Protein AF-A0A7X3XPU1-F1 (afdb_monomer)

Foldseek 3Di:
DDDPVNVVVVVVVVVVVVVVVVVVVVVCCCPPVVVVVVVVVVVVVVVVVVVVVVVVVVVVVVVVVVVVVVVVVVVVVVVVVLVVVLVVVLVVLQVVLVVVVVVCVVVVHDDDDDGDDPVVSDPDPDDDDDDD

Mean predicted aligned error: 19.1 Å

pLDDT: mean 72.76, std 10.97, range [41.5, 88.75]

Structure (mmCIF, N/CA/C/O backbone):
data_AF-A0A7X3XPU1-F1
#
_entry.id   AF-A0A7X3XPU1-F1
#
loop_
_atom_site.group_PDB
_atom_site.id
_atom_site.type_symbol
_atom_site.label_atom_id
_atom_site.label_alt_id
_atom_site.label_comp_id
_atom_site.label_asym_id
_atom_site.label_entity_id
_atom_site.label_seq_id
_atom_site.pdbx_PDB_ins_code
_atom_site.Cartn_x
_atom_site.Cartn_y
_atom_site.Cartn_z
_atom_site.occupancy
_atom_site.B_iso_or_equiv
_atom_site.auth_seq_id
_atom_site.auth_comp_id
_atom_site.auth_asym_id
_atom_site.auth_atom_id
_atom_site.pdbx_PDB_model_num
ATOM 1 N N . MET A 1 1 ? 12.405 -17.830 -67.164 1.00 50.50 1 MET A N 1
ATOM 2 C CA . MET A 1 1 ? 12.310 -18.927 -66.181 1.00 50.50 1 MET A CA 1
ATOM 3 C C . MET A 1 1 ? 13.180 -18.512 -65.004 1.00 50.50 1 MET A C 1
ATOM 5 O O . MET A 1 1 ? 14.391 -18.595 -65.121 1.00 50.50 1 MET A O 1
ATOM 9 N N . PHE A 1 2 ? 12.595 -17.914 -63.961 1.00 53.34 2 PHE A N 1
ATOM 10 C CA . PHE A 1 2 ? 13.350 -17.545 -62.757 1.00 53.34 2 PHE A CA 1
ATOM 11 C C . PHE A 1 2 ? 13.687 -18.833 -62.013 1.00 53.34 2 PHE A C 1
ATOM 13 O O . PHE A 1 2 ? 12.780 -19.586 -61.656 1.00 53.34 2 PHE A O 1
ATOM 20 N N . THR A 1 3 ? 14.974 -19.130 -61.860 1.00 69.31 3 THR A N 1
ATOM 21 C CA . THR A 1 3 ? 15.400 -20.331 -61.145 1.00 69.31 3 THR A CA 1
ATOM 22 C C . THR A 1 3 ? 15.467 -20.027 -59.652 1.00 69.31 3 THR A C 1
ATOM 24 O O . THR A 1 3 ? 15.801 -18.915 -59.248 1.00 69.31 3 THR A O 1
ATOM 27 N N . VAL A 1 4 ? 15.148 -21.014 -58.810 1.00 71.00 4 VAL A N 1
ATOM 28 C CA . VAL A 1 4 ? 15.216 -20.885 -57.338 1.00 71.00 4 VAL A CA 1
ATOM 29 C C . VAL A 1 4 ? 16.603 -20.396 -56.885 1.00 71.00 4 VAL A C 1
ATOM 31 O O . VAL A 1 4 ? 16.721 -19.628 -55.937 1.00 71.00 4 VAL A O 1
ATOM 34 N N . ARG A 1 5 ? 17.644 -20.745 -57.647 1.00 70.06 5 ARG A N 1
ATOM 35 C CA . ARG A 1 5 ? 19.040 -20.364 -57.413 1.00 70.06 5 ARG A CA 1
ATOM 36 C C . ARG A 1 5 ? 19.309 -18.863 -57.579 1.00 70.06 5 ARG A C 1
ATOM 38 O O . ARG A 1 5 ? 20.096 -18.302 -56.820 1.00 70.06 5 ARG A O 1
ATOM 45 N N . ASP A 1 6 ? 18.632 -18.207 -58.521 1.00 76.50 6 ASP A N 1
ATOM 46 C CA . ASP A 1 6 ? 18.743 -16.755 -58.716 1.00 76.50 6 ASP A CA 1
ATOM 47 C C . ASP A 1 6 ? 18.060 -15.992 -57.569 1.00 76.50 6 ASP A C 1
ATOM 49 O O . ASP A 1 6 ? 18.553 -14.957 -57.120 1.00 76.50 6 ASP A O 1
ATOM 53 N N . ALA A 1 7 ? 16.957 -16.537 -57.043 1.00 73.56 7 ALA A N 1
ATOM 54 C CA . ALA A 1 7 ? 16.254 -15.970 -55.894 1.00 73.56 7 ALA A CA 1
ATOM 55 C C . ALA A 1 7 ? 17.066 -16.100 -54.591 1.00 73.56 7 ALA A C 1
ATOM 57 O O . ALA A 1 7 ? 17.141 -15.148 -53.814 1.00 73.56 7 ALA A O 1
ATOM 58 N N . GLU A 1 8 ? 17.725 -17.240 -54.367 1.00 79.31 8 GLU A N 1
ATOM 59 C CA . GLU A 1 8 ? 18.611 -17.4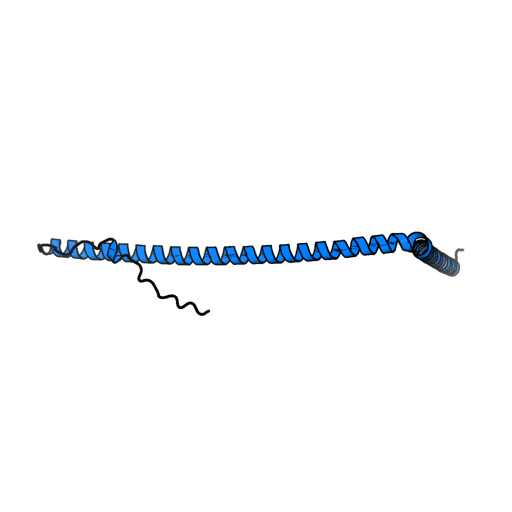49 -53.214 1.00 79.31 8 GLU A CA 1
ATOM 60 C C . GLU A 1 8 ? 19.823 -16.511 -53.244 1.00 79.31 8 GLU A C 1
ATOM 62 O O . GLU A 1 8 ? 20.146 -15.882 -52.235 1.00 79.31 8 GLU A O 1
ATOM 67 N N . SER A 1 9 ? 20.463 -16.351 -54.407 1.00 81.88 9 SER A N 1
ATOM 68 C CA . SER A 1 9 ? 21.595 -15.432 -54.561 1.00 81.88 9 SER A CA 1
ATOM 69 C C . SER A 1 9 ? 21.186 -13.976 -54.317 1.00 81.88 9 SER A C 1
ATOM 71 O O . SER A 1 9 ? 21.889 -13.249 -53.611 1.00 81.88 9 SER A O 1
ATOM 73 N N . ALA A 1 10 ? 20.013 -13.567 -54.810 1.00 81.06 10 ALA A N 1
ATOM 74 C CA . ALA A 1 10 ? 19.468 -12.238 -54.552 1.00 81.06 10 ALA A CA 1
ATOM 75 C C . ALA A 1 10 ? 19.161 -12.014 -53.062 1.00 81.06 10 ALA A C 1
ATOM 77 O O . ALA A 1 10 ? 19.475 -10.951 -52.528 1.00 81.06 10 ALA A O 1
ATOM 78 N N . MET A 1 11 ? 18.613 -13.013 -52.361 1.00 82.50 11 MET A N 1
ATOM 79 C CA . MET A 1 11 ? 18.371 -12.922 -50.916 1.00 82.50 11 MET A CA 1
ATOM 80 C C . MET A 1 11 ? 19.668 -12.822 -50.108 1.00 82.50 11 MET A C 1
ATOM 82 O O . MET A 1 11 ? 19.750 -12.024 -49.173 1.00 82.50 11 MET A O 1
ATOM 86 N N . ILE A 1 12 ? 20.705 -13.576 -50.477 1.00 85.31 12 ILE A N 1
ATOM 87 C CA . ILE A 1 12 ? 22.025 -13.492 -49.834 1.00 85.31 12 ILE A CA 1
ATOM 88 C C . ILE A 1 12 ? 22.664 -12.118 -50.086 1.00 85.31 12 ILE A C 1
ATOM 90 O O . ILE A 1 12 ? 23.192 -11.494 -49.166 1.00 85.31 12 ILE A O 1
ATOM 94 N N . ALA A 1 13 ? 22.564 -11.588 -51.307 1.00 83.50 13 ALA A N 1
ATOM 95 C CA . ALA A 1 13 ? 23.063 -10.252 -51.620 1.00 83.50 13 ALA A CA 1
ATOM 96 C C . ALA A 1 13 ? 22.328 -9.172 -50.808 1.00 83.50 13 ALA A C 1
ATOM 98 O O . ALA A 1 13 ? 22.964 -8.314 -50.194 1.00 83.50 13 ALA A O 1
ATOM 99 N N . LEU A 1 14 ? 21.000 -9.255 -50.723 1.00 83.50 14 LEU A N 1
ATOM 100 C CA . LEU A 1 14 ? 20.176 -8.281 -50.013 1.00 83.50 14 LEU A CA 1
ATOM 101 C C . LEU A 1 14 ? 20.416 -8.328 -48.499 1.00 83.50 14 LEU A C 1
ATOM 103 O O . LEU A 1 14 ? 20.562 -7.284 -47.863 1.00 83.50 14 LEU A O 1
ATOM 107 N N . THR A 1 15 ? 20.550 -9.521 -47.920 1.00 85.00 15 THR A N 1
ATOM 108 C CA . THR A 1 15 ? 20.917 -9.686 -46.503 1.00 85.00 15 THR A CA 1
ATOM 109 C C . THR A 1 15 ? 22.327 -9.175 -46.216 1.00 85.00 15 THR A C 1
ATOM 111 O O . THR A 1 15 ? 22.512 -8.437 -45.249 1.00 85.00 15 THR A O 1
ATOM 114 N N . SER A 1 16 ? 23.308 -9.465 -47.077 1.00 86.00 16 SER A N 1
ATOM 115 C CA . SER A 1 16 ? 24.677 -8.957 -46.911 1.00 86.00 16 SER A CA 1
ATOM 116 C C . SER A 1 16 ? 24.748 -7.425 -46.977 1.00 86.00 16 SER A C 1
ATOM 118 O O . SER A 1 16 ? 25.406 -6.799 -46.145 1.00 86.00 16 SER A O 1
ATOM 120 N N . PHE A 1 17 ? 23.990 -6.807 -47.888 1.00 87.19 17 PHE A N 1
ATOM 121 C CA . PHE A 1 17 ? 23.876 -5.356 -47.996 1.00 87.19 17 PHE A CA 1
ATOM 122 C C . PHE A 1 17 ? 23.196 -4.746 -46.763 1.00 87.19 17 PHE A C 1
ATOM 124 O O . PHE A 1 17 ? 23.680 -3.760 -46.212 1.00 87.19 17 PHE A O 1
ATOM 131 N N . SER A 1 18 ? 22.122 -5.373 -46.276 1.00 80.94 18 SER A N 1
ATOM 132 C CA . SER A 1 18 ? 21.412 -4.948 -45.061 1.00 80.94 18 SER A CA 1
ATOM 133 C C . SER A 1 18 ? 22.342 -4.928 -43.847 1.00 80.94 18 SER A C 1
ATOM 135 O O . SER A 1 18 ? 22.381 -3.952 -43.100 1.00 80.94 18 SER A O 1
ATOM 137 N N . ILE A 1 19 ? 23.140 -5.987 -43.681 1.00 88.44 19 ILE A N 1
ATOM 138 C CA . ILE A 1 19 ? 24.119 -6.096 -42.595 1.00 88.44 19 ILE A CA 1
ATOM 139 C C . ILE A 1 19 ? 25.198 -5.016 -42.739 1.00 88.44 19 ILE A C 1
ATOM 141 O O . ILE A 1 19 ? 25.512 -4.341 -41.760 1.00 88.44 19 ILE A O 1
ATOM 145 N N . ALA A 1 20 ? 25.725 -4.798 -43.946 1.00 87.62 20 ALA A N 1
ATOM 146 C CA . ALA A 1 20 ? 26.739 -3.774 -44.196 1.00 87.62 20 ALA A CA 1
ATOM 147 C C . ALA A 1 20 ? 26.237 -2.355 -43.874 1.00 87.62 20 ALA A C 1
ATOM 149 O O . ALA A 1 20 ? 26.969 -1.567 -43.275 1.00 87.62 20 ALA A O 1
ATOM 150 N N . VAL A 1 21 ? 24.977 -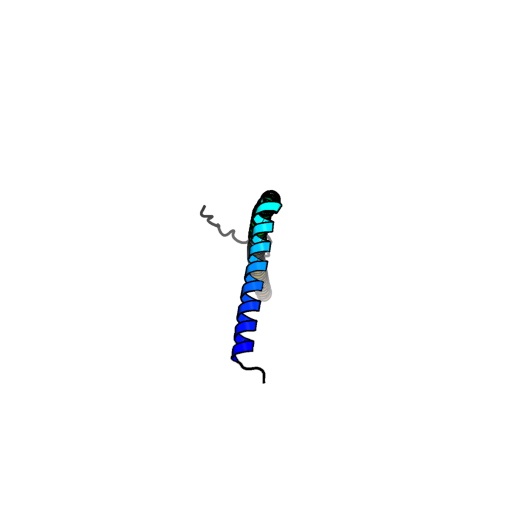2.041 -44.200 1.00 86.94 21 VAL A N 1
ATOM 151 C CA . VAL A 1 21 ? 24.354 -0.752 -43.861 1.00 86.94 21 VAL A CA 1
ATOM 152 C C . VAL A 1 21 ? 24.193 -0.598 -42.348 1.00 86.94 21 VAL A C 1
ATOM 154 O O . VAL A 1 21 ? 24.564 0.442 -41.807 1.00 86.94 21 VAL A O 1
ATOM 157 N N . ILE A 1 22 ? 23.704 -1.624 -41.643 1.00 83.12 22 ILE A N 1
ATOM 158 C CA . ILE A 1 22 ? 23.539 -1.582 -40.178 1.00 83.12 22 ILE A CA 1
ATOM 159 C C . ILE A 1 22 ? 24.890 -1.367 -39.488 1.00 83.12 22 ILE A C 1
ATOM 161 O O . ILE A 1 22 ? 25.017 -0.492 -38.630 1.00 83.12 22 ILE A O 1
ATOM 165 N N . VAL A 1 23 ? 25.913 -2.124 -39.889 1.00 87.00 23 VAL A N 1
ATOM 166 C CA . VAL A 1 23 ? 27.267 -2.000 -39.335 1.00 87.00 23 VAL A CA 1
ATOM 167 C C . VAL A 1 23 ? 27.867 -0.632 -39.665 1.00 87.00 23 VAL A C 1
ATOM 169 O O . VAL A 1 23 ? 28.448 0.002 -38.788 1.00 87.00 23 VAL A O 1
ATOM 172 N N . GLY A 1 24 ? 27.676 -0.130 -40.887 1.00 82.88 24 GLY A N 1
ATOM 173 C CA . GLY A 1 24 ? 28.133 1.198 -41.295 1.00 82.88 24 GLY A CA 1
ATOM 174 C C . GLY A 1 24 ? 27.488 2.325 -40.485 1.00 82.88 24 GLY A C 1
ATOM 175 O O . GLY A 1 24 ? 28.190 3.209 -39.999 1.00 82.88 24 GLY A O 1
ATOM 176 N N . VAL A 1 25 ? 26.172 2.267 -40.262 1.00 79.31 25 VAL A N 1
ATOM 177 C CA . VAL A 1 25 ? 25.441 3.236 -39.425 1.00 79.31 25 VAL A CA 1
ATOM 178 C C . VAL A 1 25 ? 25.883 3.150 -37.964 1.00 79.31 25 VAL A C 1
ATOM 180 O O . VAL A 1 25 ? 26.026 4.179 -37.301 1.00 79.31 25 VAL A O 1
ATOM 183 N N . PHE A 1 26 ? 26.130 1.944 -37.451 1.00 75.88 26 PHE A N 1
ATOM 184 C CA . PHE A 1 26 ? 26.627 1.747 -36.091 1.00 75.88 26 PHE A CA 1
ATOM 185 C C . PHE A 1 26 ? 28.038 2.323 -35.914 1.00 75.88 26 PHE A C 1
ATOM 187 O O . PHE A 1 26 ? 28.278 3.079 -34.975 1.00 75.88 26 PHE A O 1
ATOM 194 N N . LEU A 1 27 ? 28.949 2.048 -36.852 1.00 77.62 27 LEU A N 1
ATOM 195 C CA . LEU A 1 27 ? 30.307 2.595 -36.848 1.00 77.62 27 LEU A CA 1
ATOM 196 C C . LEU A 1 27 ? 30.315 4.116 -37.032 1.00 77.62 27 LEU A C 1
ATOM 198 O O . LEU A 1 27 ? 31.064 4.798 -36.341 1.00 77.62 27 LEU A O 1
ATOM 202 N N . TYR A 1 28 ? 29.456 4.662 -37.896 1.00 73.56 28 TYR A N 1
ATOM 203 C CA . TYR A 1 28 ? 29.294 6.107 -38.071 1.00 73.56 28 TYR A CA 1
ATOM 204 C C . TYR A 1 28 ? 28.828 6.785 -36.774 1.00 73.56 28 TYR A C 1
ATOM 206 O O . TYR A 1 28 ? 29.409 7.785 -36.349 1.00 73.56 28 TYR A O 1
ATOM 214 N N . ASN A 1 29 ? 27.831 6.210 -36.093 1.00 65.12 29 ASN A N 1
ATOM 215 C CA . ASN A 1 29 ? 27.372 6.713 -34.797 1.00 65.12 29 ASN A CA 1
ATOM 216 C C . ASN A 1 29 ? 28.440 6.570 -33.706 1.00 65.12 29 ASN A C 1
ATOM 218 O O . ASN A 1 29 ? 28.585 7.471 -32.885 1.00 65.12 29 ASN A O 1
ATOM 222 N N . LEU A 1 30 ? 29.212 5.483 -33.701 1.00 69.31 30 LEU A N 1
ATOM 223 C CA . LEU A 1 30 ? 30.286 5.272 -32.732 1.00 69.31 30 LEU A CA 1
ATOM 224 C C . LEU A 1 30 ? 31.464 6.239 -32.947 1.00 69.31 30 LEU A C 1
ATOM 226 O O . LEU A 1 30 ? 32.003 6.761 -31.977 1.00 69.31 30 LEU A O 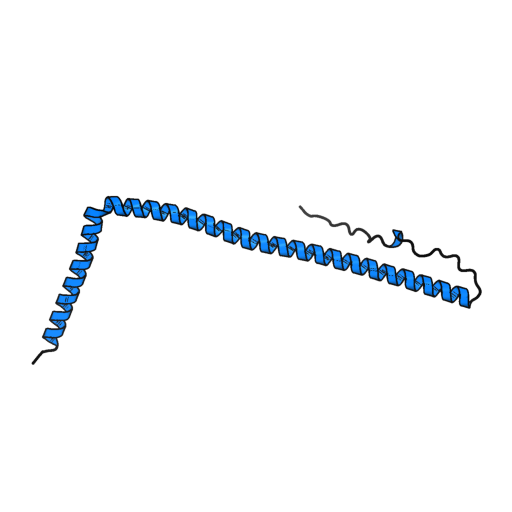1
ATOM 230 N N . LEU A 1 31 ? 31.851 6.499 -34.199 1.00 67.62 31 LEU A N 1
ATOM 231 C CA . LEU A 1 31 ? 33.028 7.306 -34.541 1.00 67.62 31 LEU A CA 1
ATOM 232 C C . LEU A 1 31 ? 32.750 8.813 -34.565 1.00 67.62 31 LEU A C 1
ATOM 234 O O . LEU A 1 31 ? 33.588 9.585 -34.107 1.00 67.62 31 LEU A O 1
ATOM 238 N N . ILE A 1 32 ? 31.598 9.245 -35.088 1.00 64.06 32 ILE A N 1
ATOM 239 C CA . ILE A 1 32 ? 31.279 10.677 -35.241 1.00 64.06 32 ILE A CA 1
ATOM 240 C C . ILE A 1 32 ? 30.441 11.194 -34.071 1.00 64.06 32 ILE A C 1
ATOM 242 O O . ILE A 1 32 ? 30.698 12.278 -33.552 1.00 64.06 32 ILE A O 1
ATOM 246 N N . VAL A 1 33 ? 29.448 10.419 -33.627 1.00 58.88 33 VAL A N 1
ATOM 247 C CA . VAL A 1 33 ? 28.521 10.836 -32.560 1.00 58.88 33 VAL A CA 1
ATOM 248 C C . VAL A 1 33 ? 28.978 10.344 -31.181 1.00 58.88 33 VAL A C 1
ATOM 250 O O . VAL A 1 33 ? 28.591 10.933 -30.174 1.00 58.88 33 VAL A O 1
ATOM 253 N N . GLY A 1 34 ? 29.851 9.329 -31.120 1.00 56.06 34 GLY A N 1
ATOM 254 C CA . GLY A 1 34 ? 30.212 8.577 -29.912 1.00 56.06 34 GLY A CA 1
ATOM 255 C C . GLY A 1 34 ? 30.600 9.423 -28.706 1.00 56.06 34 GLY A C 1
ATOM 256 O O . GLY A 1 34 ? 30.229 9.098 -27.583 1.00 56.06 34 GLY A O 1
ATOM 257 N N . ASN A 1 35 ? 31.263 10.561 -28.910 1.00 59.53 35 ASN A N 1
ATOM 258 C CA . ASN A 1 35 ? 31.663 11.428 -27.800 1.00 59.53 35 ASN A CA 1
ATOM 259 C C . ASN A 1 35 ? 30.477 12.187 -27.160 1.00 59.53 35 ASN A C 1
ATOM 261 O O . ASN A 1 35 ? 30.525 12.559 -25.987 1.00 59.53 35 ASN A O 1
ATOM 265 N N . SER A 1 36 ? 29.405 12.402 -27.922 1.00 60.03 36 SER A N 1
ATOM 266 C CA . SER A 1 36 ? 28.172 13.083 -27.511 1.00 60.03 36 SER A CA 1
ATOM 267 C C . SER A 1 36 ? 27.117 12.085 -27.031 1.00 60.03 36 SER A C 1
ATOM 269 O O . SER A 1 36 ? 26.473 12.311 -26.006 1.00 60.03 36 SER A O 1
ATOM 271 N N . THR A 1 37 ? 26.976 10.946 -27.719 1.00 60.56 37 THR A N 1
ATOM 272 C CA . THR A 1 37 ? 26.048 9.876 -27.327 1.00 60.56 37 THR A CA 1
ATOM 273 C C . THR A 1 37 ? 26.483 9.191 -26.043 1.00 60.56 37 THR A C 1
ATOM 275 O O . THR A 1 37 ? 25.634 9.014 -25.177 1.00 60.56 37 THR A O 1
ATOM 278 N N . LEU A 1 38 ? 27.772 8.898 -25.835 1.00 62.25 38 LEU A N 1
ATOM 279 C CA . LEU A 1 38 ? 28.242 8.309 -24.571 1.00 62.25 38 LEU A CA 1
ATOM 280 C C . LEU A 1 38 ? 28.016 9.241 -23.374 1.00 62.25 38 LEU A C 1
ATOM 282 O O . LEU A 1 38 ? 27.601 8.776 -22.315 1.00 62.25 38 LEU A O 1
ATOM 286 N N . LYS A 1 39 ? 28.192 10.559 -23.550 1.00 61.03 39 LYS A N 1
ATOM 287 C CA . LYS A 1 39 ? 27.867 11.555 -22.514 1.00 61.03 39 LYS A CA 1
ATOM 288 C C . LYS A 1 39 ? 26.369 11.618 -22.235 1.00 61.03 39 LYS A C 1
ATOM 290 O O . LYS A 1 39 ? 25.961 11.646 -21.076 1.00 61.03 39 LYS A O 1
ATOM 295 N N . SER A 1 40 ? 25.538 11.594 -23.278 1.00 61.72 40 SER A N 1
ATOM 296 C CA . SER A 1 40 ? 24.084 11.533 -23.100 1.00 61.72 40 SER A CA 1
ATOM 297 C C . SER A 1 40 ? 23.656 10.237 -22.401 1.00 61.72 40 SER A C 1
ATOM 299 O O . SER A 1 40 ? 22.819 10.276 -21.505 1.00 61.72 40 SER A O 1
ATOM 301 N N . LEU A 1 41 ? 24.307 9.112 -22.716 1.00 63.25 41 LEU A N 1
ATOM 302 C CA . LEU A 1 41 ? 24.042 7.814 -22.111 1.00 63.25 41 LEU A CA 1
ATOM 303 C C . LEU A 1 41 ? 24.430 7.808 -20.630 1.00 63.25 41 LEU A C 1
ATOM 305 O O . LEU A 1 41 ? 23.656 7.327 -19.813 1.00 63.25 41 LEU A O 1
ATOM 309 N N . SER A 1 42 ? 25.577 8.390 -20.258 1.00 64.81 42 SER A N 1
ATOM 310 C CA . SER A 1 42 ? 25.986 8.501 -18.852 1.00 64.81 42 SER A CA 1
ATOM 311 C C . SER A 1 42 ? 25.061 9.406 -18.037 1.00 64.81 42 SER A C 1
ATOM 313 O O . SER A 1 42 ? 24.793 9.115 -16.875 1.00 64.81 42 SER A O 1
ATOM 315 N N . VAL A 1 43 ? 24.531 10.476 -18.642 1.00 66.19 43 VAL A N 1
ATOM 316 C CA . VAL A 1 43 ? 23.551 11.367 -17.995 1.00 66.19 43 VAL A CA 1
ATOM 317 C C . VAL A 1 43 ? 22.214 10.647 -17.806 1.00 66.19 43 VAL A C 1
ATOM 319 O O . VAL A 1 43 ? 21.631 10.700 -16.727 1.00 66.19 43 VAL A O 1
ATOM 322 N N . VAL A 1 44 ? 21.744 9.923 -18.826 1.00 65.56 44 VAL A N 1
ATOM 323 C CA . VAL A 1 44 ? 20.514 9.123 -18.743 1.00 65.56 44 VAL A CA 1
ATOM 324 C C . VAL A 1 44 ? 20.664 8.001 -17.715 1.00 65.56 44 VAL A C 1
ATOM 326 O O . VAL A 1 44 ? 19.800 7.858 -16.857 1.00 65.56 44 VAL A O 1
ATOM 329 N N . LEU A 1 45 ? 21.776 7.261 -17.723 1.00 66.94 45 LEU A N 1
ATOM 330 C CA . LEU A 1 45 ? 22.061 6.205 -16.746 1.00 66.94 45 LEU A CA 1
ATOM 331 C C . LEU A 1 45 ? 22.164 6.749 -15.313 1.00 66.94 45 LEU A C 1
ATOM 333 O O . LEU A 1 45 ? 21.633 6.132 -14.391 1.00 66.94 45 LEU A O 1
ATOM 337 N N . GLY A 1 46 ? 22.781 7.920 -15.123 1.00 66.69 46 GLY A N 1
ATOM 338 C CA . GLY A 1 46 ? 22.828 8.595 -13.822 1.00 66.69 46 GLY A CA 1
ATOM 339 C C . GLY A 1 46 ? 21.450 9.041 -13.325 1.00 66.69 46 GLY A C 1
ATOM 340 O O . GLY A 1 46 ? 21.161 8.968 -12.136 1.00 66.69 46 GLY A O 1
ATOM 341 N N . ASN A 1 47 ? 20.556 9.442 -14.228 1.00 69.88 47 ASN A N 1
ATOM 342 C CA . ASN A 1 47 ? 19.182 9.786 -13.861 1.00 69.88 47 ASN A CA 1
ATOM 343 C C . ASN A 1 47 ? 18.324 8.545 -13.584 1.00 69.88 47 ASN A C 1
ATOM 345 O O . ASN A 1 47 ? 17.464 8.583 -12.707 1.00 69.88 47 ASN A O 1
ATOM 349 N N . VAL A 1 48 ? 18.574 7.429 -14.274 1.00 71.19 48 VAL A N 1
ATOM 350 C CA . VAL A 1 48 ? 17.876 6.157 -14.039 1.00 71.19 48 VAL A CA 1
ATOM 351 C C . VAL A 1 48 ? 18.151 5.621 -12.632 1.00 71.19 48 VAL A C 1
ATOM 353 O O . VAL A 1 48 ? 17.218 5.143 -11.990 1.00 71.19 48 VAL A O 1
ATOM 356 N N . SER A 1 49 ? 19.373 5.753 -12.102 1.00 69.81 49 SER A N 1
ATOM 357 C CA . SER A 1 49 ? 19.663 5.334 -10.720 1.00 69.81 49 SER A CA 1
ATOM 358 C C . SER A 1 49 ? 18.906 6.174 -9.685 1.00 69.81 49 SER A C 1
ATOM 360 O O . SER A 1 49 ? 18.381 5.625 -8.714 1.00 69.81 49 SER A O 1
ATOM 362 N N . ASN A 1 50 ? 18.769 7.482 -9.923 1.00 72.31 50 ASN A N 1
ATOM 363 C CA . ASN A 1 50 ? 17.980 8.377 -9.074 1.00 72.31 50 ASN A CA 1
ATOM 364 C C . ASN A 1 50 ? 16.485 8.028 -9.131 1.00 72.31 50 ASN A C 1
ATOM 366 O O . ASN A 1 50 ? 15.828 7.971 -8.093 1.00 72.31 50 ASN A O 1
ATOM 370 N N . ILE A 1 51 ? 15.958 7.730 -10.324 1.00 74.12 51 ILE A N 1
ATOM 371 C CA . ILE A 1 51 ? 14.560 7.317 -10.521 1.00 74.12 51 ILE A CA 1
ATOM 372 C C . ILE A 1 51 ? 14.286 5.969 -9.842 1.00 74.12 51 ILE A C 1
ATOM 374 O O . ILE A 1 51 ? 13.286 5.836 -9.143 1.00 74.12 51 ILE A O 1
ATOM 378 N N . LEU A 1 52 ? 15.180 4.988 -9.989 1.00 72.25 52 LEU A N 1
ATOM 379 C CA . LEU A 1 52 ? 15.060 3.677 -9.341 1.00 72.25 52 LEU A CA 1
ATOM 380 C C . LEU A 1 52 ? 15.115 3.787 -7.814 1.00 72.25 52 LEU A C 1
ATOM 382 O O . LEU A 1 52 ? 14.326 3.147 -7.118 1.00 72.25 52 LEU A O 1
ATOM 386 N N . SER A 1 53 ? 16.004 4.630 -7.287 1.00 77.00 53 SER A N 1
ATOM 387 C CA . SER A 1 53 ? 16.110 4.874 -5.844 1.00 77.00 53 SER A CA 1
ATOM 388 C C . SER A 1 53 ? 14.844 5.540 -5.299 1.00 77.00 53 SER A C 1
ATOM 390 O O . SER A 1 53 ? 14.307 5.107 -4.280 1.00 77.00 53 SER A O 1
ATOM 392 N N . ALA A 1 54 ? 14.315 6.542 -6.009 1.00 76.25 54 ALA A N 1
ATOM 393 C CA . ALA A 1 54 ? 13.056 7.191 -5.656 1.00 76.25 54 ALA A CA 1
ATOM 394 C C . ALA A 1 54 ? 11.865 6.218 -5.725 1.00 76.25 54 ALA A C 1
ATOM 396 O O . ALA A 1 54 ? 11.044 6.197 -4.812 1.00 76.25 54 ALA A O 1
ATOM 397 N N . ALA A 1 55 ? 11.798 5.372 -6.757 1.00 73.31 55 ALA A N 1
ATOM 398 C CA . ALA A 1 55 ? 10.763 4.350 -6.890 1.00 73.31 55 ALA A CA 1
ATOM 399 C C . ALA A 1 55 ? 10.818 3.332 -5.741 1.00 73.31 55 ALA A C 1
ATOM 401 O O . ALA A 1 55 ? 9.791 3.025 -5.147 1.00 73.31 55 ALA A O 1
ATOM 402 N N . THR A 1 56 ? 12.017 2.881 -5.362 1.00 78.12 56 THR A N 1
ATOM 403 C CA . THR A 1 56 ? 12.206 1.941 -4.243 1.00 78.12 56 THR A CA 1
ATOM 404 C C . THR A 1 56 ? 11.743 2.549 -2.917 1.00 78.12 56 THR A C 1
ATOM 406 O O . THR A 1 56 ? 11.064 1.889 -2.133 1.00 78.12 56 THR A O 1
ATOM 409 N N . LEU A 1 57 ? 12.055 3.827 -2.672 1.00 74.31 57 LEU A N 1
ATOM 410 C CA . LEU A 1 57 ? 11.568 4.544 -1.492 1.00 74.31 57 LEU A CA 1
ATOM 411 C C . LEU A 1 57 ? 10.041 4.669 -1.481 1.00 74.31 57 LEU A C 1
ATOM 413 O O . LEU A 1 57 ? 9.432 4.481 -0.431 1.00 74.31 57 LEU A O 1
ATOM 417 N N . LEU A 1 58 ? 9.420 4.952 -2.628 1.00 78.31 58 LEU A N 1
ATOM 418 C CA . LEU A 1 58 ? 7.962 5.024 -2.739 1.00 78.31 58 LEU A CA 1
ATOM 419 C C . LEU A 1 58 ? 7.300 3.676 -2.433 1.00 78.31 58 LEU A C 1
ATOM 421 O O . LEU A 1 58 ? 6.340 3.647 -1.669 1.00 78.31 58 LEU A O 1
ATOM 425 N N . THR A 1 59 ? 7.848 2.567 -2.937 1.00 79.31 59 THR A N 1
ATOM 426 C CA . THR A 1 59 ? 7.337 1.218 -2.639 1.00 79.31 59 THR A CA 1
ATOM 427 C C . THR A 1 59 ? 7.446 0.884 -1.149 1.00 79.31 59 THR A C 1
ATOM 429 O O . THR A 1 59 ? 6.476 0.432 -0.544 1.00 79.31 59 THR A O 1
ATOM 432 N N . ILE A 1 60 ? 8.590 1.172 -0.517 1.00 78.75 60 ILE A N 1
ATOM 433 C CA . ILE A 1 60 ? 8.779 0.942 0.926 1.00 78.75 60 ILE A CA 1
ATOM 434 C C . ILE A 1 60 ? 7.810 1.800 1.753 1.00 78.75 60 ILE A C 1
ATOM 436 O O . ILE A 1 60 ? 7.275 1.340 2.762 1.00 78.75 60 ILE A O 1
ATOM 440 N N . LEU A 1 61 ? 7.565 3.047 1.341 1.00 77.81 61 LEU A N 1
ATOM 441 C CA . LEU A 1 61 ? 6.606 3.925 2.011 1.00 77.81 61 LEU A CA 1
ATOM 442 C C . LEU A 1 61 ? 5.172 3.407 1.875 1.00 77.81 61 LEU A C 1
ATOM 444 O O . LEU A 1 61 ? 4.431 3.437 2.855 1.00 77.81 61 LEU A O 1
ATOM 448 N N . GLU A 1 62 ? 4.781 2.902 0.709 1.00 74.44 62 GLU A N 1
ATOM 449 C CA . GLU A 1 62 ? 3.446 2.343 0.476 1.00 74.44 62 GLU A CA 1
ATOM 450 C C . GLU A 1 62 ? 3.182 1.100 1.347 1.00 74.44 62 GLU A C 1
ATOM 452 O O . GLU A 1 62 ? 2.141 0.995 2.013 1.00 74.44 62 GLU A O 1
ATOM 457 N N . GLU A 1 63 ? 4.165 0.202 1.443 1.00 76.69 63 GLU A N 1
ATOM 458 C CA . GLU A 1 63 ? 4.106 -0.956 2.342 1.00 76.69 63 GLU A CA 1
ATOM 459 C C . GLU A 1 63 ? 4.120 -0.537 3.822 1.00 76.69 63 GLU A C 1
ATOM 461 O O . GLU A 1 63 ? 3.333 -1.040 4.633 1.00 76.69 63 GLU A O 1
ATOM 466 N N . GLY A 1 64 ? 4.961 0.437 4.185 1.00 76.75 64 GLY A N 1
ATOM 467 C CA . GLY A 1 64 ? 5.071 0.957 5.549 1.00 76.75 64 GLY A CA 1
ATOM 468 C C . GLY A 1 64 ? 3.791 1.640 6.040 1.00 76.75 64 GLY A C 1
ATOM 469 O O . GLY A 1 64 ? 3.367 1.433 7.182 1.00 76.75 64 GLY A O 1
ATOM 470 N N . ILE A 1 65 ? 3.129 2.407 5.169 1.00 77.56 65 ILE A N 1
ATOM 471 C CA . ILE A 1 65 ? 1.834 3.039 5.448 1.00 77.56 65 ILE A CA 1
ATOM 472 C C . ILE A 1 65 ? 0.759 1.966 5.649 1.00 77.56 65 ILE A C 1
ATOM 474 O O . ILE A 1 65 ? 0.006 2.028 6.625 1.00 77.56 65 ILE A O 1
ATOM 478 N N . SER A 1 66 ? 0.723 0.944 4.791 1.00 78.69 66 SER A N 1
ATOM 479 C CA . SER A 1 66 ? -0.227 -0.170 4.912 1.00 78.69 66 SER A CA 1
ATOM 480 C C . SER A 1 66 ? -0.077 -0.915 6.244 1.00 78.69 66 SER A C 1
ATOM 482 O O . SER A 1 66 ? -1.072 -1.188 6.925 1.00 78.69 66 SER A O 1
ATOM 484 N N . LEU A 1 67 ? 1.163 -1.164 6.680 1.00 80.31 67 LEU A N 1
ATOM 485 C CA . LEU A 1 67 ? 1.452 -1.789 7.971 1.00 80.31 67 LEU A CA 1
ATOM 486 C C . LEU A 1 67 ? 1.016 -0.908 9.155 1.00 80.31 67 LEU A C 1
ATOM 488 O O . LEU A 1 67 ? 0.440 -1.411 10.125 1.00 80.31 67 LEU A O 1
ATOM 492 N N . MET A 1 68 ? 1.258 0.405 9.091 1.00 76.12 68 MET A N 1
ATOM 493 C CA . MET A 1 68 ? 0.823 1.341 10.134 1.00 76.12 68 MET A CA 1
ATOM 494 C C . MET A 1 68 ? -0.700 1.387 10.256 1.00 76.12 68 MET A C 1
ATOM 496 O O . MET A 1 68 ? -1.222 1.273 11.366 1.00 76.12 68 MET A O 1
ATOM 500 N N . PHE A 1 69 ? -1.428 1.479 9.140 1.00 78.56 69 PHE A N 1
ATOM 501 C CA . PHE A 1 69 ? -2.892 1.450 9.164 1.00 78.56 69 PHE A CA 1
ATOM 502 C C . PHE A 1 69 ? -3.436 0.126 9.699 1.00 78.56 69 PHE A C 1
ATOM 504 O O . PHE A 1 69 ? -4.411 0.129 10.453 1.00 78.56 69 PHE A O 1
ATOM 511 N N . TYR A 1 70 ? -2.796 -0.997 9.369 1.00 81.25 70 TYR A N 1
ATOM 512 C CA . TYR A 1 70 ? -3.148 -2.293 9.940 1.00 81.25 70 TYR A CA 1
ATOM 513 C C . TYR A 1 70 ? -2.978 -2.307 11.467 1.00 81.25 70 TYR A C 1
ATOM 515 O O . TYR A 1 70 ? -3.907 -2.678 12.185 1.00 81.25 70 TYR A O 1
ATOM 523 N N . ARG A 1 71 ? -1.836 -1.826 11.982 1.00 76.38 71 ARG A N 1
ATOM 524 C CA . ARG A 1 71 ? -1.582 -1.743 13.431 1.00 76.38 71 ARG A CA 1
ATOM 525 C C . ARG A 1 71 ? -2.562 -0.815 14.148 1.00 76.38 71 ARG A C 1
ATOM 527 O O . ARG A 1 71 ? -3.060 -1.175 15.211 1.00 76.38 71 ARG A O 1
ATOM 534 N N . ILE A 1 72 ? -2.878 0.340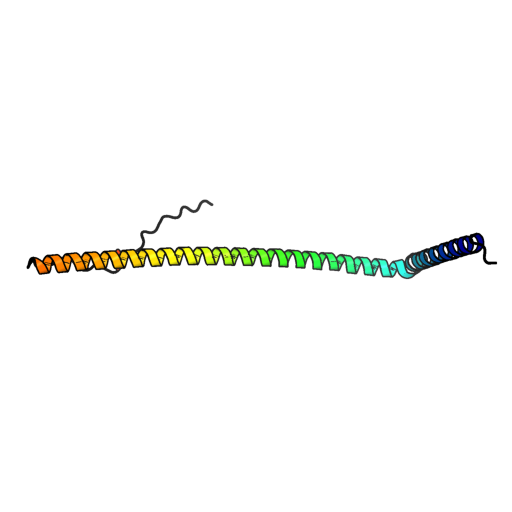 13.562 1.00 81.50 72 ILE A N 1
ATOM 535 C CA . ILE A 1 72 ? -3.855 1.285 14.124 1.00 81.50 72 ILE A CA 1
ATOM 536 C C . ILE A 1 72 ? -5.247 0.650 14.173 1.00 81.50 72 ILE A C 1
ATOM 538 O O . ILE A 1 72 ? -5.923 0.727 15.197 1.00 81.50 72 ILE A O 1
ATOM 542 N N . ARG A 1 73 ? -5.677 -0.027 13.101 1.00 78.94 73 ARG A N 1
ATOM 543 C CA . ARG A 1 73 ? -6.965 -0.737 13.084 1.00 78.94 73 ARG A CA 1
ATOM 544 C C . ARG A 1 73 ? -7.019 -1.847 14.127 1.00 78.94 73 ARG A C 1
ATOM 546 O O . ARG A 1 73 ? -8.050 -2.000 14.775 1.00 78.94 73 ARG A O 1
ATOM 553 N N . LEU A 1 74 ? -5.929 -2.590 14.304 1.00 81.50 74 LEU A N 1
ATOM 554 C CA . LEU A 1 74 ? -5.843 -3.649 15.306 1.00 81.50 74 LEU A CA 1
ATOM 555 C C . LEU A 1 74 ? -5.971 -3.085 16.728 1.00 81.50 74 LEU A C 1
ATOM 557 O O . LEU A 1 74 ? -6.792 -3.572 17.500 1.00 81.50 74 LEU A O 1
ATOM 561 N N . ALA A 1 75 ? -5.236 -2.013 17.039 1.00 76.88 75 ALA A N 1
ATOM 562 C CA . ALA A 1 75 ? -5.311 -1.340 18.336 1.00 76.88 75 ALA A CA 1
ATOM 563 C C . ALA A 1 75 ? -6.716 -0.777 18.614 1.00 76.88 75 ALA A C 1
ATOM 565 O O . ALA A 1 75 ? -7.255 -0.953 19.703 1.00 76.88 75 ALA A O 1
ATOM 566 N N . LEU A 1 76 ? -7.349 -0.160 17.611 1.00 73.31 76 LEU A N 1
ATOM 567 C CA . LEU A 1 76 ? -8.717 0.350 17.735 1.00 73.31 76 LEU A CA 1
ATOM 568 C C . LEU A 1 76 ? -9.747 -0.767 17.928 1.00 73.31 76 LEU A C 1
ATOM 570 O O . LEU A 1 76 ? -10.744 -0.559 18.619 1.00 73.31 76 LEU A O 1
ATOM 574 N N . LYS A 1 77 ? -9.538 -1.936 17.314 1.00 75.94 77 LYS A N 1
ATOM 575 C CA . LYS A 1 77 ? -10.425 -3.089 17.488 1.00 75.94 77 LYS A CA 1
AT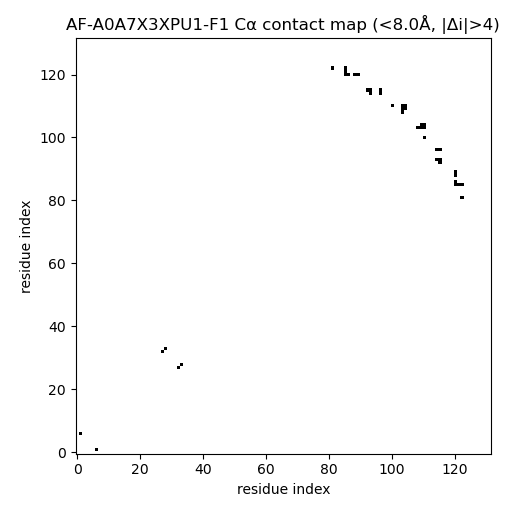OM 576 C C . LYS A 1 77 ? -10.315 -3.655 18.903 1.00 75.94 77 LYS A C 1
ATOM 578 O O . LYS A 1 77 ? -11.343 -3.842 19.544 1.00 75.94 77 LYS A O 1
ATOM 583 N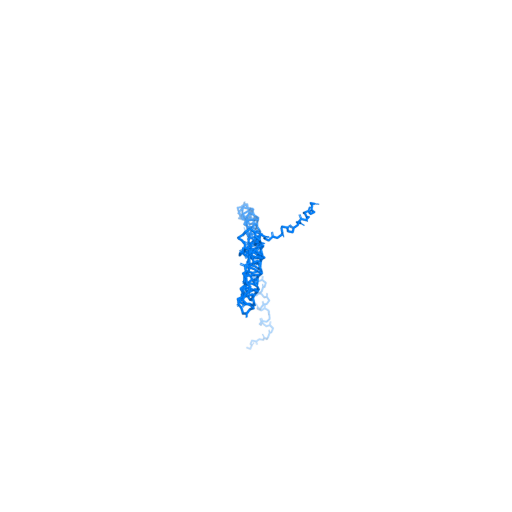 N . GLU A 1 78 ? -9.093 -3.818 19.411 1.00 73.50 78 GLU A N 1
ATOM 584 C CA . GLU A 1 78 ? -8.842 -4.250 20.791 1.00 73.50 78 GLU A CA 1
ATOM 585 C C . GLU A 1 78 ? -9.470 -3.272 21.802 1.00 73.50 78 GLU A C 1
ATOM 587 O O . GLU A 1 78 ? -10.146 -3.689 22.739 1.00 73.50 78 GLU A O 1
ATOM 592 N N . GLU A 1 79 ? -9.349 -1.957 21.584 1.00 68.88 79 GLU A N 1
ATOM 593 C CA . GLU A 1 79 ? -9.999 -0.966 22.452 1.00 68.88 79 GLU A CA 1
ATOM 594 C C . GLU A 1 79 ? -11.531 -1.017 22.409 1.00 68.88 79 GLU A C 1
ATOM 596 O O . GLU A 1 79 ? -12.176 -0.789 23.436 1.00 68.88 79 GLU A O 1
ATOM 601 N N . ARG A 1 80 ? -12.132 -1.283 21.243 1.00 69.25 80 ARG A N 1
ATOM 602 C CA . ARG A 1 80 ? -13.591 -1.438 21.133 1.00 69.25 80 ARG A CA 1
ATOM 603 C C . ARG A 1 80 ? -14.070 -2.682 21.858 1.00 69.25 80 ARG A C 1
ATOM 605 O O . ARG A 1 80 ? -15.019 -2.576 22.623 1.00 69.25 80 ARG A O 1
ATOM 612 N N . GLU A 1 81 ? -13.389 -3.808 21.675 1.00 70.06 81 GLU A N 1
ATOM 613 C CA . GLU A 1 81 ? -13.721 -5.059 22.361 1.00 70.06 81 GLU A CA 1
ATOM 614 C C . GLU A 1 81 ? -13.609 -4.896 23.884 1.00 70.06 81 GLU A C 1
ATOM 616 O O . GLU A 1 81 ? -14.516 -5.296 24.609 1.00 70.06 81 GLU A O 1
ATOM 621 N N . ILE A 1 82 ? -12.576 -4.205 24.380 1.00 70.25 82 ILE A N 1
ATOM 622 C CA . ILE A 1 82 ? -12.433 -3.902 25.814 1.00 70.25 82 ILE A CA 1
ATOM 623 C C . ILE A 1 82 ? -13.570 -2.997 26.317 1.00 70.25 82 ILE A C 1
ATOM 625 O O . ILE A 1 82 ? -14.103 -3.216 27.405 1.00 70.25 82 ILE A O 1
ATOM 629 N N . LYS A 1 83 ? -13.960 -1.973 25.546 1.00 66.25 83 LYS A N 1
ATOM 630 C CA . LYS A 1 83 ? -15.081 -1.089 25.911 1.00 66.25 83 LYS A CA 1
ATOM 631 C C . LYS A 1 83 ? -16.424 -1.817 25.888 1.00 66.25 83 LYS A C 1
ATOM 633 O O . LYS A 1 83 ? -17.264 -1.545 26.740 1.00 66.25 83 LYS A O 1
ATOM 638 N N . GLU A 1 84 ? -16.639 -2.718 24.935 1.00 67.94 84 GLU A N 1
ATOM 639 C CA . GLU A 1 84 ? -17.862 -3.518 24.840 1.00 67.94 84 GLU A CA 1
ATOM 640 C C . GLU A 1 84 ? -17.954 -4.552 25.960 1.00 67.94 84 GLU A C 1
ATOM 642 O O . GLU A 1 84 ? -19.011 -4.654 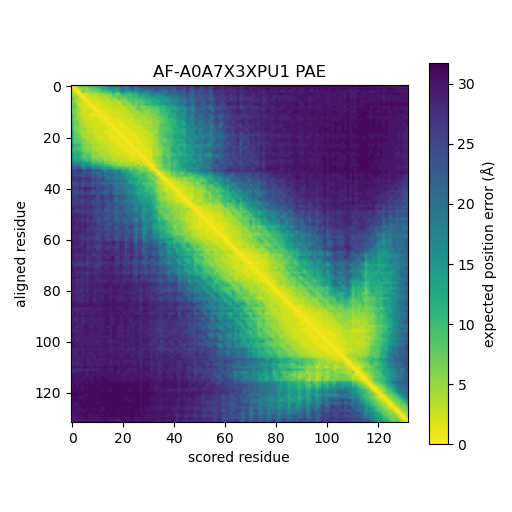26.578 1.00 67.94 84 GLU A O 1
ATOM 647 N N . GLN A 1 85 ? -16.856 -5.238 26.289 1.00 70.00 85 GLN A N 1
ATOM 648 C CA . GLN A 1 85 ? -16.793 -6.151 27.434 1.00 70.00 85 GLN A CA 1
ATOM 649 C C . GLN A 1 85 ? -17.089 -5.419 28.742 1.00 70.00 85 GLN A C 1
ATOM 651 O O . GLN A 1 85 ? -18.002 -5.809 29.461 1.00 70.00 85 GLN A O 1
ATOM 656 N N . GLY A 1 86 ? -16.420 -4.288 28.997 1.00 67.38 86 GLY A N 1
ATOM 657 C CA . GLY A 1 86 ? -16.694 -3.488 30.194 1.00 67.38 86 GLY A CA 1
ATOM 658 C C . GLY A 1 86 ? -18.137 -2.976 30.255 1.00 67.38 86 GLY A C 1
ATOM 659 O O . GLY A 1 86 ? -18.719 -2.874 31.331 1.00 67.38 86 GLY A O 1
ATOM 660 N N . ARG A 1 87 ? -18.757 -2.693 29.102 1.00 68.69 87 ARG A N 1
ATOM 661 C CA . ARG A 1 87 ? -20.164 -2.281 29.032 1.00 68.69 87 ARG A CA 1
ATOM 662 C C . ARG A 1 87 ? -21.124 -3.450 29.283 1.00 68.69 87 ARG A C 1
ATOM 664 O O . ARG A 1 87 ? -22.145 -3.245 29.929 1.00 68.69 87 ARG A O 1
ATOM 671 N N . GLN A 1 88 ? -20.827 -4.651 28.790 1.00 72.25 88 GLN A N 1
ATOM 672 C CA . GLN A 1 88 ? -21.632 -5.848 29.060 1.00 72.25 88 GLN A CA 1
ATOM 673 C C . GLN A 1 88 ? -21.557 -6.261 30.529 1.00 72.25 88 GLN A C 1
ATOM 675 O O . GLN A 1 88 ? -22.600 -6.500 31.130 1.00 72.25 88 GLN A O 1
ATOM 680 N N . GLU A 1 89 ? -20.357 -6.269 31.111 1.00 75.62 89 GLU A N 1
ATOM 681 C CA . GLU A 1 89 ? -20.150 -6.528 32.541 1.00 75.62 89 GLU A CA 1
ATOM 682 C C . GLU A 1 89 ? -20.929 -5.514 33.393 1.00 75.62 89 GLU A C 1
ATOM 684 O O . GLU A 1 89 ? -21.643 -5.904 34.313 1.00 75.62 89 GLU A O 1
ATOM 689 N N . ALA A 1 90 ? -20.910 -4.229 33.010 1.00 70.50 90 ALA A N 1
ATOM 690 C CA . ALA A 1 90 ? -21.705 -3.194 33.669 1.00 70.50 90 ALA A CA 1
ATOM 691 C C . ALA A 1 90 ? -23.213 -3.466 33.627 1.00 70.50 90 ALA A C 1
ATOM 693 O O . ALA A 1 90 ? -23.913 -3.305 34.625 1.00 70.50 90 ALA A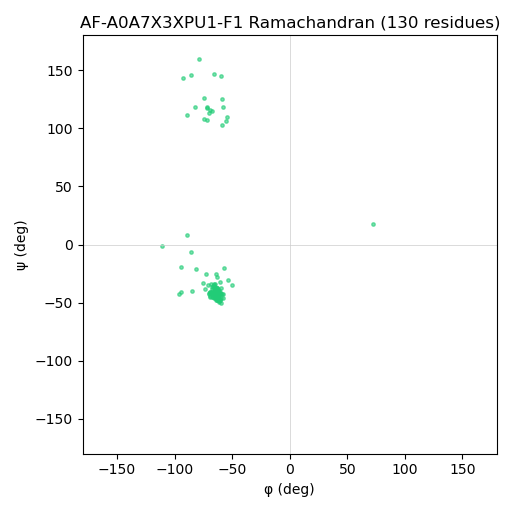 O 1
ATOM 694 N N . TYR A 1 91 ? -23.734 -3.853 32.459 1.00 76.19 91 TYR A N 1
ATOM 695 C CA . TYR A 1 91 ? -25.158 -4.146 32.312 1.00 76.19 91 TYR A CA 1
ATOM 696 C C . TYR A 1 91 ? -25.573 -5.391 33.098 1.00 76.19 91 TYR A C 1
ATOM 698 O O . TYR A 1 91 ? -26.667 -5.396 33.660 1.00 76.19 91 TYR A O 1
ATOM 706 N N . GLN A 1 92 ? -24.718 -6.415 33.158 1.00 80.88 92 GLN A N 1
ATOM 707 C CA . GLN A 1 92 ? -24.962 -7.610 33.968 1.00 80.88 92 GLN A CA 1
ATOM 708 C C . GLN A 1 92 ? -24.999 -7.264 35.458 1.00 80.88 92 GLN A C 1
ATOM 710 O O . GLN A 1 92 ? -25.976 -7.585 36.124 1.00 80.88 92 GLN A O 1
ATOM 715 N N . GLU A 1 93 ? -24.020 -6.506 35.957 1.00 80.75 93 GLU A N 1
ATOM 716 C CA . GLU A 1 93 ? -23.963 -6.103 37.368 1.00 80.75 93 GLU A CA 1
ATOM 717 C C . GLU A 1 93 ? -25.196 -5.277 37.790 1.00 80.75 93 GLU A C 1
ATOM 719 O O . GLU A 1 93 ? -25.772 -5.495 38.858 1.00 80.75 93 GLU A O 1
ATOM 724 N N . VAL A 1 94 ? -25.660 -4.364 36.926 1.00 81.50 94 VAL A N 1
ATOM 725 C CA . VAL A 1 94 ? -26.889 -3.580 37.155 1.00 81.50 94 VAL A CA 1
ATOM 726 C C . VAL A 1 94 ? -28.141 -4.460 37.115 1.00 81.50 94 VAL A C 1
ATOM 728 O O . VAL A 1 94 ? -29.050 -4.268 37.925 1.00 81.50 94 VAL A O 1
ATOM 731 N N . SER A 1 95 ? -28.205 -5.412 36.182 1.00 83.31 95 SER A N 1
ATOM 732 C CA . SER A 1 95 ? -29.317 -6.362 36.077 1.00 83.31 95 SER A CA 1
ATOM 733 C C . SER A 1 95 ? -29.430 -7.218 37.338 1.00 83.31 95 SER A C 1
ATOM 735 O O . SER A 1 95 ? -30.506 -7.296 37.931 1.00 83.31 95 SER A O 1
ATOM 737 N N . ASP A 1 96 ? -28.314 -7.783 37.793 1.00 86.69 96 ASP A N 1
ATOM 738 C CA . ASP A 1 96 ? -28.251 -8.638 38.979 1.00 86.69 96 ASP A CA 1
ATOM 739 C C . ASP A 1 96 ? -28.598 -7.858 40.251 1.00 86.69 96 ASP A C 1
ATOM 741 O O . ASP A 1 96 ? -29.292 -8.355 41.140 1.00 86.69 96 ASP A O 1
ATOM 745 N N . TRP A 1 97 ? -28.162 -6.599 40.346 1.00 86.44 97 TRP A N 1
ATOM 746 C CA . TRP A 1 97 ? -28.568 -5.713 41.435 1.00 86.44 97 TRP A CA 1
ATOM 747 C C . TRP A 1 97 ? -30.079 -5.445 41.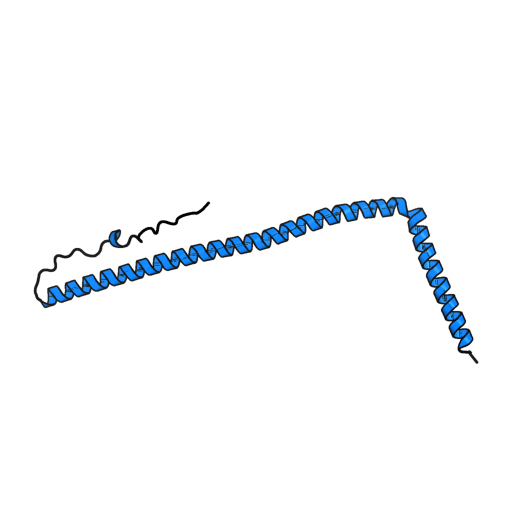428 1.00 86.44 97 TRP A C 1
ATOM 749 O O . TRP A 1 97 ? -30.728 -5.558 42.469 1.00 86.44 97 TRP A O 1
ATOM 759 N N . ASN A 1 98 ? -30.664 -5.149 40.263 1.00 85.81 98 ASN A N 1
ATOM 760 C CA . ASN A 1 98 ? -32.107 -4.927 40.143 1.00 85.81 98 ASN A CA 1
ATOM 761 C C . ASN A 1 98 ? -32.909 -6.181 40.498 1.00 85.81 98 ASN A C 1
ATOM 763 O O . ASN A 1 98 ? -33.949 -6.075 41.147 1.00 85.81 98 ASN A O 1
ATOM 767 N N . GLN A 1 99 ? -32.426 -7.361 40.111 1.00 88.75 99 GLN A N 1
ATOM 768 C CA . GLN A 1 99 ? -33.070 -8.617 40.471 1.00 88.75 99 GLN A CA 1
ATOM 769 C C . GLN A 1 99 ? -33.058 -8.823 41.992 1.00 88.75 99 GLN A C 1
ATOM 771 O O . GLN A 1 99 ? -34.110 -9.062 42.582 1.00 88.75 99 GLN A O 1
ATOM 776 N N . ARG A 1 100 ? -31.907 -8.626 42.651 1.00 85.19 100 ARG A N 1
ATOM 777 C CA . ARG A 1 100 ? -31.798 -8.714 44.120 1.00 85.19 100 ARG A CA 1
ATOM 778 C C . ARG A 1 100 ? -32.701 -7.709 44.834 1.00 85.19 100 ARG A C 1
ATOM 780 O O . ARG A 1 100 ? -33.315 -8.048 45.845 1.00 85.19 100 ARG A O 1
ATOM 787 N N . ARG A 1 101 ? -32.834 -6.499 44.283 1.00 87.50 101 ARG A N 1
ATOM 788 C CA . ARG A 1 101 ? -33.765 -5.484 44.785 1.00 87.50 101 ARG A CA 1
ATOM 789 C C . ARG A 1 101 ? -35.218 -5.954 44.704 1.00 87.50 101 ARG A C 1
ATOM 791 O O . ARG A 1 101 ? -35.930 -5.863 45.700 1.00 87.50 101 ARG A O 1
ATOM 798 N N . LEU A 1 102 ? -35.648 -6.463 43.549 1.00 88.00 102 LEU A N 1
ATOM 799 C CA . LEU A 1 102 ? -37.012 -6.964 43.347 1.00 88.00 102 LEU A CA 1
ATOM 800 C C . LEU A 1 102 ? -37.316 -8.173 44.243 1.00 88.00 102 LEU A C 1
ATOM 802 O O . LEU A 1 102 ? -38.413 -8.279 44.782 1.00 88.00 102 LEU A O 1
ATOM 806 N N . GLU A 1 103 ? -36.345 -9.063 44.453 1.00 87.12 103 GLU A N 1
ATOM 807 C CA . GLU A 1 103 ? -36.485 -10.207 45.361 1.00 87.12 103 GLU A CA 1
ATOM 808 C C . GLU A 1 103 ? -36.577 -9.791 46.839 1.00 87.12 103 GLU A C 1
ATOM 810 O O . GLU A 1 103 ? -37.261 -10.450 47.624 1.00 87.12 103 GLU A O 1
ATOM 815 N N . ALA A 1 104 ? -35.885 -8.725 47.252 1.00 83.75 104 ALA A N 1
ATOM 816 C CA . ALA A 1 104 ? -36.015 -8.162 48.599 1.00 83.75 104 ALA A CA 1
ATOM 817 C C . ALA A 1 104 ? -37.380 -7.479 48.793 1.00 83.75 104 ALA A C 1
ATOM 819 O O . ALA A 1 104 ? -38.045 -7.704 49.803 1.00 83.75 104 ALA A O 1
ATOM 820 N N . GLU A 1 105 ? -37.845 -6.735 47.785 1.00 83.56 105 GLU A N 1
ATOM 821 C CA . GLU A 1 105 ? -39.172 -6.110 47.780 1.00 83.56 105 GLU A CA 1
ATOM 822 C C . GLU A 1 105 ? -40.294 -7.158 47.827 1.00 83.56 105 GLU A C 1
ATOM 824 O O . GLU A 1 105 ? -41.224 -7.033 48.622 1.00 83.56 105 GLU A O 1
ATOM 829 N N . ALA A 1 106 ? -40.165 -8.252 47.069 1.00 86.12 106 ALA A N 1
ATOM 830 C CA . ALA A 1 106 ? -41.104 -9.374 47.099 1.00 86.12 106 ALA A CA 1
ATOM 831 C C . ALA A 1 106 ? -41.159 -10.086 48.465 1.00 86.12 106 ALA A C 1
ATOM 833 O O . ALA A 1 106 ? -42.191 -10.652 48.824 1.00 86.12 106 ALA A O 1
ATOM 834 N N . ARG A 1 107 ? -40.064 -10.052 49.237 1.00 85.75 107 ARG A N 1
ATOM 835 C CA . ARG A 1 107 ? -39.989 -10.579 50.611 1.00 85.75 107 ARG A CA 1
ATOM 836 C C . ARG A 1 107 ? -40.439 -9.575 51.678 1.00 85.75 107 ARG A C 1
ATOM 838 O O . ARG A 1 107 ? -40.555 -9.952 52.840 1.00 85.75 107 ARG A O 1
ATOM 845 N N . GLY A 1 108 ? -40.718 -8.325 51.302 1.00 80.50 108 GLY A N 1
ATOM 846 C CA . GLY A 1 108 ? -41.060 -7.248 52.235 1.00 80.50 108 GLY A CA 1
ATOM 847 C C . GLY A 1 108 ? -39.872 -6.742 53.062 1.00 80.50 108 GLY A C 1
ATOM 848 O O . GLY A 1 108 ? -40.078 -6.103 54.093 1.00 80.50 108 GLY A O 1
ATOM 849 N N . GLU A 1 109 ? -38.638 -7.025 52.638 1.00 83.31 109 GLU A N 1
ATOM 850 C CA . GLU A 1 109 ? -37.411 -6.608 53.320 1.00 83.31 109 GLU A CA 1
ATOM 851 C C . GLU A 1 109 ? -36.901 -5.267 52.770 1.00 83.31 109 GLU A C 1
ATOM 853 O O . GLU A 1 109 ? -36.960 -4.988 51.570 1.00 83.31 109 GLU A O 1
ATOM 858 N N . THR A 1 110 ? -36.357 -4.417 53.643 1.00 77.62 110 THR A N 1
ATOM 859 C CA . THR A 1 110 ? -35.725 -3.157 53.237 1.00 77.62 110 THR A CA 1
ATOM 860 C C . THR A 1 110 ? -34.396 -3.427 52.534 1.00 77.62 110 THR A C 1
ATOM 862 O O . THR A 1 110 ? -33.387 -3.763 53.155 1.00 77.62 110 THR A O 1
ATOM 865 N N . PHE A 1 111 ? -34.381 -3.237 51.216 1.00 82.44 111 PHE A N 1
ATOM 866 C CA . PHE A 1 111 ? -33.179 -3.361 50.400 1.00 82.44 111 PHE A CA 1
ATOM 867 C C . PHE A 1 111 ? -32.189 -2.220 50.696 1.00 82.44 111 PHE A C 1
ATOM 869 O O . PHE A 1 111 ? -32.487 -1.049 50.464 1.00 82.44 111 PHE A O 1
ATOM 876 N N . THR A 1 112 ? -31.013 -2.559 51.228 1.00 80.75 112 THR A N 1
ATOM 877 C CA . THR A 1 112 ? -29.988 -1.602 51.701 1.00 80.75 112 THR A CA 1
ATOM 878 C C . THR A 1 112 ? -28.724 -1.577 50.842 1.00 80.75 112 THR A C 1
ATOM 880 O O . THR A 1 112 ? -27.816 -0.789 51.108 1.00 80.75 112 THR A O 1
ATOM 883 N N . GLU A 1 113 ? -28.646 -2.412 49.804 1.00 77.50 113 GLU A N 1
ATOM 884 C CA . GLU A 1 113 ? -27.459 -2.492 48.957 1.00 77.50 113 GLU A CA 1
ATOM 885 C C . GLU A 1 113 ? -27.372 -1.267 48.026 1.00 77.50 113 GLU A C 1
ATOM 887 O O . GLU A 1 113 ? -28.327 -0.974 47.295 1.00 77.50 113 GLU A O 1
ATOM 892 N N . PRO A 1 114 ? -26.247 -0.529 48.025 1.00 77.19 114 PRO A N 1
ATOM 893 C CA . PRO A 1 114 ? -26.086 0.628 47.156 1.00 77.19 114 PRO A CA 1
ATOM 894 C C . PRO A 1 114 ? -26.052 0.188 45.684 1.00 77.19 114 PRO A C 1
ATOM 896 O O . PRO A 1 114 ? -25.552 -0.898 45.384 1.00 77.19 114 PRO A O 1
ATOM 899 N N . PRO A 1 115 ? -26.569 1.004 44.749 1.00 76.00 115 PRO A N 1
ATOM 900 C CA . PRO A 1 115 ? -26.484 0.698 43.327 1.00 76.00 115 PRO A CA 1
ATOM 901 C C . PRO A 1 115 ? -25.018 0.578 42.883 1.00 76.00 115 PRO A C 1
ATOM 903 O O . PRO A 1 115 ? -24.175 1.330 43.389 1.00 76.00 115 PRO A O 1
ATOM 906 N N . PRO A 1 116 ? -24.696 -0.329 41.939 1.00 71.81 116 PRO A N 1
ATOM 907 C CA . PRO A 1 116 ? -23.341 -0.466 41.422 1.00 71.81 116 PRO A CA 1
ATOM 908 C C . PRO A 1 116 ? -22.888 0.870 40.824 1.00 71.81 116 PRO A C 1
ATOM 910 O O . PRO A 1 116 ? -23.518 1.436 39.928 1.00 71.81 116 PRO A O 1
ATOM 913 N N . GLY A 1 117 ? -21.828 1.426 41.411 1.00 61.44 117 GLY A N 1
ATOM 914 C CA . GLY A 1 117 ? -21.318 2.746 41.075 1.00 61.44 117 GLY A CA 1
ATOM 915 C C . GLY A 1 117 ? -20.478 2.737 39.801 1.00 61.44 117 GLY A C 1
ATOM 916 O O . GLY A 1 117 ? -19.894 1.731 39.409 1.00 61.44 117 GLY A O 1
ATOM 917 N N . HIS A 1 118 ? -20.330 3.912 39.190 1.00 55.12 118 HIS A N 1
ATOM 918 C CA . HIS A 1 118 ? -19.513 4.109 37.987 1.00 55.12 118 HIS A CA 1
ATOM 919 C C . HIS A 1 118 ? -18.035 3.688 38.162 1.00 55.12 118 HIS A C 1
ATOM 921 O O . HIS A 1 118 ? -17.344 3.440 37.173 1.00 55.12 118 HIS A O 1
ATOM 927 N N . ASP A 1 119 ? -17.553 3.602 39.409 1.00 54.97 119 ASP A N 1
ATOM 928 C CA . ASP A 1 119 ? -16.194 3.189 39.770 1.00 54.97 119 ASP A CA 1
ATOM 929 C C . ASP A 1 119 ? -15.978 1.664 39.800 1.00 54.97 119 ASP A C 1
ATOM 931 O O . ASP A 1 119 ? -14.835 1.232 39.630 1.00 54.97 119 ASP A O 1
ATOM 935 N N . SER A 1 120 ? -17.040 0.853 39.931 1.00 51.72 120 SER A N 1
ATOM 936 C CA . SER A 1 120 ? -16.980 -0.618 39.811 1.00 51.72 120 SER A CA 1
ATOM 937 C C . SER A 1 120 ? -16.568 -1.064 38.403 1.00 51.72 120 SER A C 1
ATOM 939 O O . SER A 1 120 ? -15.975 -2.121 38.218 1.00 51.72 120 SER A O 1
ATOM 941 N N . LEU A 1 121 ? -16.829 -0.207 37.410 1.00 51.53 121 LEU A N 1
ATOM 942 C CA . LEU A 1 121 ? -16.720 -0.480 35.975 1.00 51.53 121 LEU A CA 1
ATOM 943 C C . LEU A 1 121 ? -15.337 -0.194 35.381 1.00 51.53 121 LEU A C 1
ATOM 945 O O . LEU A 1 121 ? -15.169 -0.180 34.159 1.00 51.53 121 LEU A O 1
ATOM 949 N N . LYS A 1 122 ? -14.326 0.100 36.209 1.00 51.25 122 LYS A N 1
ATOM 950 C CA . LYS A 1 122 ? -12.975 0.340 35.692 1.00 51.25 122 LYS A CA 1
ATOM 951 C C . LYS A 1 122 ? -12.383 -0.989 35.216 1.00 51.25 122 LYS A C 1
ATOM 953 O O . LYS A 1 122 ? -12.147 -1.867 36.048 1.00 51.25 122 LYS A O 1
ATOM 958 N N . PRO A 1 123 ? -12.061 -1.141 33.915 1.00 52.44 123 PRO A N 1
ATOM 959 C CA . PRO A 1 123 ? -11.439 -2.361 33.427 1.00 52.44 123 PRO A CA 1
ATOM 960 C C . PRO A 1 123 ? -10.120 -2.565 34.175 1.00 52.44 123 PRO A C 1
ATOM 962 O O . PRO A 1 123 ? -9.263 -1.673 34.208 1.00 52.44 123 PRO A O 1
ATOM 965 N N . LYS A 1 124 ? -9.956 -3.734 34.808 1.00 57.62 124 LYS A N 1
ATOM 966 C CA . LYS A 1 124 ? -8.705 -4.111 35.478 1.00 57.62 124 LYS A CA 1
ATOM 967 C C . LYS A 1 124 ? -7.573 -3.989 34.459 1.00 57.62 124 LYS A C 1
ATOM 969 O O . LYS A 1 124 ? -7.493 -4.775 33.518 1.00 57.62 124 LYS A O 1
ATOM 974 N N . LYS A 1 125 ? -6.699 -2.990 34.630 1.00 51.44 125 LYS A N 1
ATOM 975 C CA . LYS A 1 125 ? -5.546 -2.767 33.746 1.00 51.44 125 LYS A CA 1
ATOM 976 C C . LYS A 1 125 ? -4.704 -4.043 33.692 1.00 51.44 125 LYS A C 1
ATOM 978 O O . LYS A 1 125 ? -3.991 -4.367 34.642 1.00 51.44 125 LYS A O 1
ATOM 983 N N . LYS A 1 126 ? -4.770 -4.760 32.571 1.00 50.56 126 LYS A N 1
ATOM 984 C CA . LYS A 1 126 ? -3.907 -5.909 32.293 1.00 50.56 126 LYS A CA 1
ATOM 985 C C . LYS A 1 126 ? -2.482 -5.370 32.124 1.00 50.56 126 LYS A C 1
ATOM 987 O O . LYS A 1 126 ? -2.232 -4.570 31.223 1.00 50.56 126 LYS A O 1
ATOM 992 N N . LYS A 1 127 ? -1.559 -5.740 33.022 1.00 53.72 127 LYS A N 1
ATOM 993 C CA . LYS A 1 127 ? -0.135 -5.371 32.927 1.00 53.72 127 LYS A CA 1
ATOM 994 C C . LYS A 1 127 ? 0.421 -5.909 31.603 1.00 53.72 127 LYS A C 1
ATOM 996 O O . LYS A 1 127 ? 0.675 -7.104 31.489 1.00 53.72 127 LYS A O 1
ATOM 1001 N N . ARG A 1 128 ? 0.590 -5.044 30.597 1.00 48.91 128 ARG A N 1
ATOM 1002 C CA . ARG A 1 128 ? 1.349 -5.371 29.383 1.00 48.91 128 ARG A CA 1
ATOM 1003 C C . ARG A 1 128 ? 2.834 -5.363 29.744 1.00 48.91 128 ARG A C 1
ATOM 1005 O O . ARG A 1 128 ? 3.395 -4.301 29.994 1.00 48.91 128 ARG A O 1
ATOM 1012 N N . PHE A 1 129 ? 3.448 -6.543 29.801 1.00 47.56 129 PHE A N 1
ATOM 1013 C CA . PHE A 1 129 ? 4.902 -6.669 29.749 1.00 47.56 129 PHE A CA 1
ATOM 1014 C C . PHE A 1 129 ? 5.344 -6.320 28.327 1.00 47.56 129 PHE A C 1
ATOM 1016 O O . PHE A 1 129 ? 4.994 -7.017 27.378 1.00 47.56 129 PHE A O 1
ATOM 1023 N N . ILE A 1 130 ? 6.057 -5.206 28.187 1.00 53.78 130 ILE A N 1
ATOM 1024 C CA . ILE A 1 130 ? 6.748 -4.837 26.953 1.00 53.78 130 ILE A CA 1
ATOM 1025 C C . ILE A 1 130 ? 8.136 -5.471 27.061 1.00 53.78 130 ILE A C 1
ATOM 1027 O O . ILE A 1 130 ? 8.911 -5.088 27.935 1.00 53.78 130 ILE A O 1
ATOM 1031 N N . PHE A 1 131 ? 8.419 -6.470 26.226 1.00 41.50 131 PHE A N 1
ATOM 1032 C CA . PHE A 1 131 ? 9.789 -6.921 25.993 1.00 41.50 131 PHE A CA 1
ATOM 1033 C C . PHE A 1 131 ? 10.410 -5.975 24.960 1.00 41.50 131 PHE A C 1
ATOM 1035 O O . PHE A 1 131 ? 9.863 -5.827 23.865 1.00 41.50 131 PHE A O 1
ATOM 1042 N N . PHE A 1 132 ? 11.475 -5.287 25.373 1.00 55.66 132 PHE A N 1
ATOM 1043 C CA . PHE A 1 132 ? 12.374 -4.527 24.505 1.00 55.66 132 PHE A CA 1
ATOM 1044 C C . PHE A 1 132 ? 13.398 -5.462 23.864 1.00 55.66 132 PHE A C 1
ATOM 1046 O O . PHE A 1 132 ? 13.786 -6.441 24.543 1.00 55.66 132 PHE A O 1
#

Solvent-accessible surface area (backbone atoms only — not comparable to full-atom values): 7620 Å² total; per-residue (Å²): 134,91,50,72,67,60,54,52,52,50,49,52,52,51,51,53,51,52,50,52,50,53,53,48,53,50,49,48,44,53,73,74,40,28,80,56,52,53,52,51,47,52,52,51,54,57,49,48,54,53,50,51,50,51,50,52,52,51,54,54,47,55,54,51,50,53,51,49,52,51,52,52,52,51,53,53,48,53,52,48,52,53,53,50,50,40,50,50,53,47,52,49,54,49,49,54,49,51,50,54,43,51,56,26,53,77,70,72,45,87,74,78,79,77,77,89,50,85,76,77,53,59,74,79,80,75,84,77,82,78,84,128

Secondary structure (DSSP, 8-state):
---HHHHHHHHHHHHHHHHHHHHHHHHHIIIIIHHHHHHHHHHHHHHHHHHHHHHHHHHHHHHHHHHHHHHHHHHHHHHHHHHHHHHHHHHHHHHHHHHHHHHHHHTT----PPPPPTTTT-----------

Sequence (132 aa):
MFTVRDAESAMIALTSFSIAVIVGVFLYNLLIVGNSTLKSLSVVLGNVSNILSAATLLTILEEGISLMFYRIRLALKEEREIKEQGRQEAYQEVSDWNQRRLEAEARGETFTEPPPGHDSLKPKKKKRFIFF

Radius of gyration: 42.17 Å; Cα contacts (8 Å, |Δi|>4): 21; chains: 1; bounding box: 74×34×120 Å